Protein AF-A0A2J8AHN1-F1 (afdb_monomer_lite)

Structure (mmCIF, N/CA/C/O backbone):
data_AF-A0A2J8AHN1-F1
#
_entry.id   AF-A0A2J8AHN1-F1
#
loop_
_atom_site.group_PDB
_atom_site.id
_atom_site.type_symbol
_atom_site.label_atom_id
_atom_site.label_alt_id
_atom_site.label_comp_id
_atom_site.label_asym_id
_atom_site.label_entity_id
_atom_site.label_seq_id
_atom_site.pdbx_PDB_ins_code
_atom_site.Cartn_x
_atom_site.Cartn_y
_atom_site.Cartn_z
_atom_site.occupancy
_atom_site.B_iso_or_equiv
_atom_site.auth_seq_id
_atom_site.auth_comp_id
_atom_site.auth_asym_id
_atom_site.auth_atom_id
_atom_site.pdbx_PDB_model_num
ATOM 1 N N . MET A 1 1 ? -0.111 -14.014 -19.879 1.00 79.69 1 MET A N 1
ATOM 2 C CA . MET A 1 1 ? 1.329 -13.688 -19.939 1.00 79.69 1 MET A CA 1
ATOM 3 C C . MET A 1 1 ? 1.900 -13.885 -18.548 1.00 79.69 1 MET A C 1
ATOM 5 O O . MET A 1 1 ? 1.280 -13.405 -17.610 1.00 79.69 1 MET A O 1
ATOM 9 N N . SER A 1 2 ? 3.006 -14.612 -18.415 1.00 90.06 2 SER A N 1
ATOM 10 C CA . SER A 1 2 ? 3.738 -14.776 -17.154 1.00 90.06 2 SER A CA 1
ATOM 11 C C . SER A 1 2 ? 5.211 -14.477 -17.423 1.00 90.06 2 SER A C 1
ATOM 13 O O . SER A 1 2 ? 5.706 -14.846 -18.488 1.00 90.06 2 SER A O 1
ATOM 15 N N . VAL A 1 3 ? 5.868 -13.773 -16.503 1.00 95.50 3 VAL A N 1
ATOM 16 C CA . VAL A 1 3 ? 7.296 -13.435 -16.559 1.00 95.50 3 VAL A CA 1
ATOM 17 C C . VAL A 1 3 ? 7.917 -13.894 -15.248 1.00 95.50 3 VAL A C 1
ATOM 19 O O . VAL A 1 3 ? 7.390 -13.595 -14.178 1.00 95.50 3 VAL A O 1
ATOM 22 N N . ILE A 1 4 ? 9.008 -14.647 -15.350 1.00 95.75 4 ILE A N 1
ATOM 23 C CA . ILE A 1 4 ? 9.789 -15.158 -14.225 1.00 95.75 4 ILE A CA 1
ATOM 24 C C . ILE A 1 4 ? 11.244 -14.811 -14.529 1.00 95.75 4 ILE A C 1
ATOM 26 O O . ILE A 1 4 ? 11.704 -15.055 -15.645 1.00 95.75 4 ILE A O 1
ATOM 30 N N . ALA A 1 5 ? 11.950 -14.243 -13.558 1.00 95.81 5 ALA A N 1
ATOM 31 C CA . ALA A 1 5 ? 13.367 -13.925 -13.662 1.00 95.81 5 ALA A CA 1
ATOM 32 C C . ALA A 1 5 ? 14.041 -14.110 -12.299 1.00 95.81 5 ALA A C 1
ATOM 34 O O . ALA A 1 5 ? 13.390 -13.961 -11.263 1.00 95.81 5 ALA A O 1
ATOM 35 N N . ASP A 1 6 ? 15.335 -14.420 -12.317 1.00 96.06 6 ASP A N 1
ATOM 36 C CA . ASP A 1 6 ? 16.193 -14.240 -11.151 1.00 96.06 6 ASP A CA 1
ATOM 37 C C . ASP A 1 6 ? 16.495 -12.743 -11.020 1.00 96.06 6 ASP A C 1
ATOM 39 O O . ASP A 1 6 ? 16.952 -12.119 -11.978 1.00 96.06 6 ASP A O 1
ATOM 43 N N . ALA A 1 7 ? 16.186 -12.177 -9.858 1.00 93.75 7 ALA A N 1
ATOM 44 C CA . ALA A 1 7 ? 16.349 -10.759 -9.558 1.00 93.75 7 ALA A CA 1
ATOM 45 C C . ALA A 1 7 ? 17.330 -10.536 -8.394 1.00 93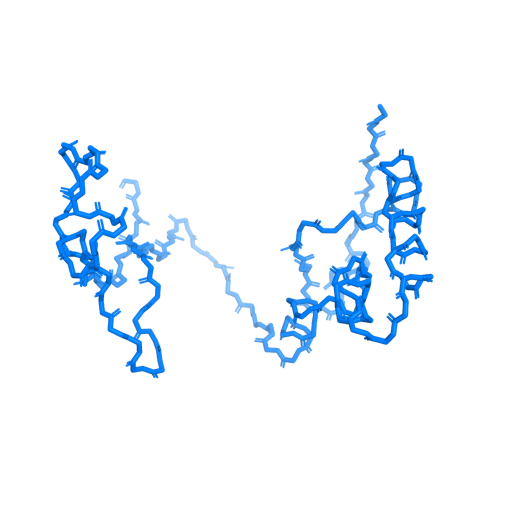.75 7 ALA A C 1
ATOM 47 O O . ALA A 1 7 ? 17.288 -9.515 -7.708 1.00 93.75 7 ALA A O 1
ATOM 48 N N . THR A 1 8 ? 18.218 -11.503 -8.146 1.00 93.75 8 THR A N 1
ATOM 49 C CA . THR A 1 8 ? 19.218 -11.425 -7.073 1.00 93.75 8 THR A CA 1
ATOM 50 C C . THR A 1 8 ? 20.092 -10.177 -7.210 1.00 93.75 8 THR A C 1
ATOM 52 O O . THR A 1 8 ? 20.333 -9.499 -6.216 1.00 93.75 8 THR A O 1
ATOM 55 N N . SER A 1 9 ? 20.476 -9.802 -8.436 1.00 93.94 9 SER A N 1
ATOM 56 C CA . SER A 1 9 ? 21.245 -8.575 -8.700 1.00 93.94 9 SER A CA 1
ATOM 57 C C . SER A 1 9 ? 20.492 -7.291 -8.343 1.00 93.94 9 SER A C 1
ATOM 59 O O . SER A 1 9 ? 21.106 -6.290 -7.993 1.00 93.94 9 SER A O 1
ATOM 61 N N . ASP A 1 10 ? 19.160 -7.289 -8.417 1.00 89.88 10 ASP A N 1
ATOM 62 C CA . ASP A 1 10 ? 18.351 -6.147 -7.981 1.00 89.88 10 ASP A CA 1
ATOM 63 C C . ASP A 1 10 ? 18.261 -6.082 -6.448 1.00 89.88 10 ASP A C 1
ATOM 65 O O . ASP A 1 10 ? 18.193 -4.999 -5.869 1.00 89.88 10 ASP A O 1
ATOM 69 N N . LEU A 1 11 ? 18.315 -7.232 -5.769 1.00 88.50 11 LEU A N 1
ATOM 70 C CA . LEU A 1 11 ? 18.332 -7.298 -4.307 1.00 88.50 11 LEU A CA 1
ATOM 71 C C . LEU A 1 11 ? 19.652 -6.784 -3.707 1.00 88.50 11 LEU A C 1
ATOM 73 O O . LEU A 1 11 ? 19.651 -6.317 -2.568 1.00 88.50 11 LEU A O 1
ATOM 77 N N . GLU A 1 12 ? 20.754 -6.790 -4.468 1.00 86.75 12 GLU A N 1
ATOM 78 C CA . GLU A 1 12 ? 22.040 -6.193 -4.058 1.00 86.75 12 GLU A CA 1
ATOM 79 C C . GLU A 1 12 ? 21.913 -4.703 -3.689 1.00 86.75 12 GLU A C 1
ATOM 81 O O . GLU A 1 12 ? 22.709 -4.179 -2.913 1.00 86.75 12 GLU A O 1
ATOM 86 N N . TRP A 1 13 ? 20.862 -4.030 -4.169 1.00 79.81 13 TRP A N 1
ATOM 87 C CA . TRP A 1 13 ? 20.527 -2.642 -3.836 1.00 79.81 13 TRP A CA 1
ATOM 88 C C . TRP A 1 13 ? 19.840 -2.492 -2.463 1.00 79.81 13 TRP A C 1
ATOM 90 O O . TRP A 1 13 ? 19.392 -1.402 -2.099 1.00 79.81 13 TRP A O 1
ATOM 100 N N . GLY A 1 14 ? 19.755 -3.577 -1.688 1.00 83.25 14 GLY A N 1
ATOM 101 C CA . GLY A 1 14 ? 19.401 -3.604 -0.268 1.00 83.25 14 GLY A CA 1
ATOM 102 C C . GLY A 1 14 ? 17.972 -4.048 0.047 1.00 83.25 14 GLY A C 1
ATOM 103 O O . GLY A 1 14 ? 17.712 -4.474 1.169 1.00 83.25 14 GLY A O 1
ATOM 104 N N . HIS A 1 15 ? 17.038 -3.972 -0.903 1.00 87.69 15 HIS A N 1
ATOM 105 C CA . HIS A 1 15 ? 15.656 -4.425 -0.711 1.00 87.69 15 HIS A CA 1
ATOM 106 C C . HIS A 1 15 ? 14.937 -4.650 -2.048 1.00 87.69 15 HIS A C 1
ATOM 108 O O . HIS A 1 15 ? 15.310 -4.075 -3.068 1.00 87.69 15 HIS A O 1
ATOM 114 N N . TRP A 1 16 ? 13.849 -5.425 -2.019 1.00 91.81 16 TRP A N 1
ATOM 115 C CA . TRP A 1 16 ? 12.926 -5.594 -3.144 1.00 91.81 16 TRP A CA 1
ATOM 116 C C . TRP A 1 16 ? 11.524 -5.101 -2.757 1.00 91.81 16 TRP A C 1
ATOM 118 O O . TRP A 1 16 ? 10.803 -5.797 -2.036 1.00 91.81 16 TRP A O 1
ATOM 128 N N . PRO A 1 17 ? 11.108 -3.897 -3.184 1.00 92.12 17 PRO A N 1
ATOM 129 C CA . PRO A 1 17 ? 9.822 -3.363 -2.776 1.00 92.12 17 PRO A CA 1
ATOM 130 C C . PRO A 1 17 ? 8.700 -3.801 -3.730 1.00 92.12 17 PRO A C 1
ATOM 132 O O . PRO A 1 17 ? 8.880 -3.882 -4.941 1.00 92.12 17 PRO A O 1
ATOM 135 N N . SER A 1 18 ? 7.505 -4.038 -3.187 1.00 94.38 18 SER A N 1
ATOM 136 C CA . SER A 1 18 ? 6.318 -4.417 -3.962 1.00 94.38 18 SER A CA 1
ATOM 137 C C . SER A 1 18 ? 5.107 -3.610 -3.507 1.00 94.38 18 SER A C 1
ATOM 139 O O . SER A 1 18 ? 4.813 -3.512 -2.318 1.00 94.38 18 SER A O 1
ATOM 141 N N . TYR A 1 19 ? 4.421 -2.967 -4.453 1.00 95.25 19 TYR A N 1
ATOM 142 C CA . TYR A 1 19 ? 3.393 -1.963 -4.146 1.00 95.25 19 TYR A CA 1
ATOM 143 C C . TYR A 1 19 ? 2.375 -1.790 -5.283 1.00 95.25 19 TYR A C 1
ATOM 145 O O . TYR A 1 19 ? 1.968 -0.678 -5.620 1.00 95.25 19 TYR A O 1
ATOM 153 N N . ASN A 1 20 ? 1.932 -2.905 -5.869 1.00 95.38 20 ASN A N 1
ATOM 154 C CA . ASN A 1 20 ? 0.867 -2.959 -6.886 1.00 95.38 20 ASN A CA 1
ATOM 155 C C . ASN A 1 20 ? 1.147 -2.186 -8.194 1.00 95.38 20 ASN A C 1
ATOM 157 O O . ASN A 1 20 ? 0.207 -1.831 -8.908 1.00 95.38 20 ASN A O 1
ATOM 161 N N . VAL A 1 21 ? 2.413 -1.946 -8.535 1.00 96.75 21 VAL A N 1
ATOM 162 C CA . VAL A 1 21 ? 2.833 -1.527 -9.880 1.00 96.75 21 VAL A CA 1
ATOM 163 C C . VAL A 1 21 ? 3.746 -2.625 -10.438 1.00 96.75 21 VAL A C 1
ATOM 165 O O . VAL A 1 21 ? 4.648 -3.044 -9.713 1.00 96.75 21 VAL A O 1
ATOM 168 N N . PRO A 1 22 ? 3.525 -3.141 -11.664 1.00 97.00 22 PRO A N 1
ATOM 169 C CA . PRO A 1 22 ? 4.366 -4.197 -12.225 1.00 97.00 22 PRO A CA 1
ATOM 170 C C . PRO A 1 22 ? 5.827 -3.757 -12.372 1.00 97.00 22 PRO A C 1
ATOM 172 O O . PRO A 1 22 ? 6.085 -2.682 -12.910 1.00 97.00 22 PRO A O 1
ATOM 175 N N . PHE A 1 23 ? 6.760 -4.603 -11.924 1.00 96.44 23 PHE A N 1
ATOM 176 C CA . PHE A 1 23 ? 8.203 -4.369 -12.056 1.00 96.44 23 PHE A CA 1
ATOM 177 C C . PHE A 1 23 ? 8.686 -4.553 -13.499 1.00 96.44 23 PHE A C 1
ATOM 179 O O . PHE A 1 23 ? 9.306 -3.656 -14.064 1.00 96.44 23 PHE A O 1
ATOM 186 N N . PHE A 1 24 ? 8.370 -5.703 -14.107 1.00 96.81 24 PHE A N 1
ATOM 187 C CA . PHE A 1 24 ? 8.827 -6.035 -15.456 1.00 96.81 24 PHE A CA 1
ATOM 188 C C . PHE A 1 24 ? 8.175 -5.116 -16.502 1.00 96.81 24 PHE A C 1
ATOM 190 O O . PHE A 1 24 ? 6.936 -5.072 -16.569 1.00 96.81 24 PHE A O 1
ATOM 197 N N . PRO A 1 25 ? 8.965 -4.411 -17.336 1.00 95.75 25 PRO A N 1
ATOM 198 C CA . PRO A 1 25 ? 8.445 -3.469 -18.325 1.00 95.75 25 PRO A CA 1
ATOM 199 C C . PRO A 1 25 ? 7.400 -4.077 -19.264 1.00 95.75 25 PRO A C 1
ATOM 201 O O . PRO A 1 25 ? 6.396 -3.443 -19.575 1.00 95.75 25 PRO A O 1
ATOM 204 N N . GLU A 1 26 ? 7.571 -5.329 -19.675 1.00 96.50 26 GLU A N 1
ATOM 205 C CA . GLU A 1 26 ? 6.659 -6.000 -20.599 1.00 96.50 26 GLU A CA 1
ATOM 206 C C . GLU A 1 26 ? 5.293 -6.259 -19.951 1.00 96.50 26 GLU A C 1
ATOM 208 O O . GLU A 1 26 ? 4.256 -6.113 -20.598 1.00 96.50 26 GLU A O 1
ATOM 213 N N . VAL A 1 27 ? 5.271 -6.586 -18.654 1.00 97.38 27 VAL A N 1
ATOM 214 C CA . VAL A 1 27 ? 4.025 -6.739 -17.888 1.00 97.38 27 VAL A CA 1
ATOM 215 C C . VAL A 1 27 ? 3.378 -5.376 -17.648 1.00 97.38 27 VAL A C 1
ATOM 217 O O . VAL A 1 27 ? 2.162 -5.242 -17.795 1.00 97.38 27 VAL A O 1
ATOM 220 N N . TYR A 1 28 ? 4.171 -4.353 -17.321 1.00 97.81 28 TYR A N 1
ATOM 221 C CA . TYR A 1 28 ? 3.706 -2.975 -17.146 1.00 97.81 28 TYR A CA 1
ATOM 222 C C . TYR A 1 28 ? 2.990 -2.449 -18.401 1.00 97.81 28 TYR A C 1
ATOM 224 O O . TYR A 1 28 ? 1.895 -1.877 -18.318 1.00 97.81 28 TYR A O 1
ATOM 232 N N . GLU A 1 29 ? 3.568 -2.704 -19.575 1.00 97.19 29 GLU A N 1
ATOM 233 C CA . GLU A 1 29 ? 2.982 -2.340 -20.865 1.00 97.19 29 GLU A CA 1
ATOM 234 C C . GLU A 1 29 ? 1.739 -3.181 -21.187 1.00 97.19 29 GLU A C 1
ATOM 236 O O . GLU A 1 29 ? 0.672 -2.625 -21.465 1.00 97.19 29 GLU A O 1
ATOM 241 N N . ALA A 1 30 ? 1.828 -4.512 -21.077 1.00 97.31 30 ALA A N 1
ATOM 242 C CA . ALA A 1 30 ? 0.728 -5.419 -21.413 1.00 97.31 30 ALA A CA 1
ATOM 243 C C . ALA A 1 30 ? -0.524 -5.181 -20.550 1.00 97.31 30 ALA A C 1
ATOM 245 O O . ALA A 1 30 ? -1.655 -5.209 -21.044 1.00 97.31 30 ALA A O 1
ATOM 246 N N . THR A 1 31 ? -0.336 -4.893 -19.261 1.00 96.69 31 THR A N 1
ATOM 247 C CA . THR A 1 31 ? -1.438 -4.605 -18.327 1.00 96.69 31 THR A CA 1
ATOM 248 C C . THR A 1 31 ? -1.987 -3.186 -18.478 1.00 96.69 31 THR A C 1
ATOM 250 O O . THR A 1 31 ? -3.122 -2.919 -18.079 1.00 96.69 31 THR A O 1
ATOM 253 N N . GLY A 1 32 ? -1.257 -2.294 -19.153 1.00 97.38 32 GLY A N 1
ATOM 254 C CA . GLY A 1 32 ? -1.747 -0.978 -19.538 1.00 97.38 32 GLY A CA 1
ATOM 255 C C . GLY A 1 32 ? -1.471 0.158 -18.582 1.00 97.38 32 GLY A C 1
ATOM 256 O O . GLY A 1 32 ? -2.141 1.191 -18.670 1.00 97.38 32 GLY A O 1
ATOM 257 N N . TYR A 1 33 ? -0.506 0.007 -17.687 1.00 97.62 33 TYR A N 1
ATOM 258 C CA . TYR A 1 33 ? -0.168 1.081 -16.763 1.00 97.62 33 TYR A CA 1
ATOM 259 C C . TYR A 1 33 ? 0.317 2.320 -17.517 1.00 97.62 33 TYR A C 1
ATOM 261 O O . TYR A 1 33 ? -0.121 3.428 -17.208 1.00 97.62 33 TYR A O 1
ATOM 269 N N . ARG A 1 34 ? 1.110 2.148 -18.587 1.00 96.56 34 ARG A N 1
ATOM 270 C CA . ARG A 1 34 ? 1.560 3.270 -19.425 1.00 96.56 34 ARG A CA 1
ATOM 271 C C . ARG A 1 34 ? 0.404 4.040 -20.051 1.00 96.56 34 ARG A C 1
ATOM 273 O O . ARG A 1 34 ? 0.336 5.260 -19.906 1.00 96.56 34 ARG A O 1
ATOM 280 N N . ARG A 1 35 ? -0.518 3.337 -20.725 1.00 97.56 35 ARG A N 1
ATOM 281 C CA . ARG A 1 35 ? -1.691 3.971 -21.356 1.00 97.56 35 ARG A CA 1
ATOM 282 C C . ARG A 1 35 ? -2.560 4.681 -20.319 1.00 97.56 35 ARG A C 1
ATOM 284 O O . ARG A 1 35 ? -3.057 5.769 -20.587 1.00 97.56 35 ARG A O 1
ATOM 291 N N . HIS A 1 36 ? -2.713 4.097 -19.130 1.00 97.44 36 HIS A N 1
ATOM 292 C CA . HIS A 1 36 ? -3.543 4.669 -18.078 1.00 97.44 36 HIS A CA 1
ATOM 293 C C . HIS A 1 36 ? -2.899 5.909 -17.443 1.00 97.44 36 HIS A C 1
ATOM 295 O O . HIS A 1 36 ? -3.573 6.926 -17.286 1.00 97.44 36 HIS A O 1
ATOM 301 N N . ALA A 1 37 ? -1.592 5.872 -17.173 1.00 96.56 37 ALA A N 1
ATOM 302 C CA . ALA A 1 37 ? -0.838 7.021 -16.680 1.00 96.56 37 ALA A CA 1
ATOM 303 C C . ALA A 1 37 ? -0.872 8.192 -17.670 1.00 96.56 37 ALA A C 1
ATOM 305 O O . ALA A 1 37 ? -1.146 9.322 -17.269 1.00 96.56 37 ALA A O 1
ATOM 306 N N . ALA A 1 38 ? -0.680 7.921 -18.966 1.00 96.69 38 ALA A N 1
ATOM 307 C CA . ALA A 1 38 ? -0.781 8.938 -20.011 1.00 96.69 38 ALA A CA 1
ATOM 308 C C . ALA A 1 38 ? -2.196 9.533 -20.099 1.00 96.69 38 ALA A C 1
ATOM 310 O O . ALA A 1 38 ? -2.351 10.751 -20.153 1.00 96.69 38 ALA A O 1
ATOM 311 N N . ALA A 1 39 ? -3.232 8.688 -20.052 1.00 97.62 39 ALA A N 1
ATOM 312 C CA . ALA A 1 39 ? -4.620 9.138 -20.081 1.00 97.62 39 ALA A CA 1
ATOM 313 C C . ALA A 1 39 ? -4.987 9.999 -18.862 1.00 97.62 39 ALA A C 1
ATOM 315 O O . ALA A 1 39 ? -5.739 10.957 -19.005 1.00 97.62 39 ALA A O 1
ATOM 316 N N . LEU A 1 40 ? -4.466 9.683 -17.672 1.00 97.00 40 LEU A N 1
ATOM 317 C CA . LEU A 1 40 ? -4.651 10.513 -16.481 1.00 97.00 40 LEU A CA 1
ATOM 318 C C . LEU A 1 40 ? -3.906 11.842 -16.602 1.00 97.00 40 LEU A C 1
ATOM 320 O O . LEU A 1 40 ? -4.508 12.881 -16.365 1.00 97.00 40 LEU A O 1
ATOM 324 N N . ALA A 1 41 ? -2.641 11.829 -17.026 1.00 94.44 41 ALA A N 1
ATOM 325 C CA . ALA A 1 41 ? -1.862 13.052 -17.208 1.00 94.44 41 ALA A CA 1
ATOM 326 C C . ALA A 1 41 ? -2.510 14.008 -18.228 1.00 94.44 41 ALA A C 1
ATOM 328 O O . ALA A 1 41 ? -2.530 15.219 -18.022 1.00 94.44 41 ALA A O 1
ATOM 329 N N . ALA A 1 42 ? -3.111 13.463 -19.291 1.00 97.00 42 ALA A N 1
ATOM 330 C CA . ALA A 1 42 ? -3.821 14.239 -20.307 1.00 97.00 42 ALA A CA 1
ATOM 331 C C . ALA A 1 42 ? -5.079 14.960 -19.781 1.00 97.00 42 ALA A C 1
ATOM 333 O O . ALA A 1 42 ? -5.537 15.908 -20.413 1.00 97.00 42 ALA A O 1
ATOM 334 N N . LYS A 1 43 ? -5.633 14.553 -18.628 1.00 97.25 43 LYS A N 1
ATOM 335 C CA . LYS A 1 43 ? -6.774 15.241 -17.994 1.00 97.25 43 LYS A CA 1
ATOM 336 C C . LYS A 1 43 ? -6.387 16.554 -17.309 1.00 97.25 43 LYS A C 1
ATOM 338 O O . LYS A 1 43 ? -7.275 17.280 -16.874 1.00 97.25 43 LYS A O 1
ATOM 343 N N . GLY A 1 44 ? -5.093 16.858 -17.214 1.00 95.75 44 GLY A N 1
ATOM 344 C CA . GLY A 1 44 ? -4.589 18.099 -16.638 1.00 95.75 44 GLY A CA 1
ATOM 345 C C . GLY A 1 44 ? -3.943 17.928 -15.258 1.00 95.75 44 GLY A C 1
ATOM 346 O O . GLY A 1 44 ? -3.805 16.809 -14.753 1.00 95.75 44 GLY A O 1
ATOM 347 N N . PRO A 1 45 ? -3.512 19.046 -14.646 1.00 95.62 45 PRO A N 1
ATOM 348 C CA . PRO A 1 45 ? -2.648 19.048 -13.463 1.00 95.62 45 PRO A CA 1
ATOM 349 C C . PRO A 1 45 ? -3.280 18.384 -12.233 1.00 95.62 45 PRO A C 1
ATOM 351 O O . PRO A 1 45 ? -2.565 17.741 -11.466 1.00 95.62 45 PRO A O 1
ATOM 354 N N . ASP A 1 46 ? -4.606 18.440 -12.089 1.00 96.75 46 ASP A N 1
ATOM 355 C CA . ASP A 1 46 ? -5.333 17.829 -10.964 1.00 96.75 46 ASP A CA 1
ATOM 356 C C . ASP A 1 46 ? -5.145 16.302 -10.887 1.00 96.75 46 ASP A C 1
ATOM 358 O O . ASP A 1 46 ? -5.257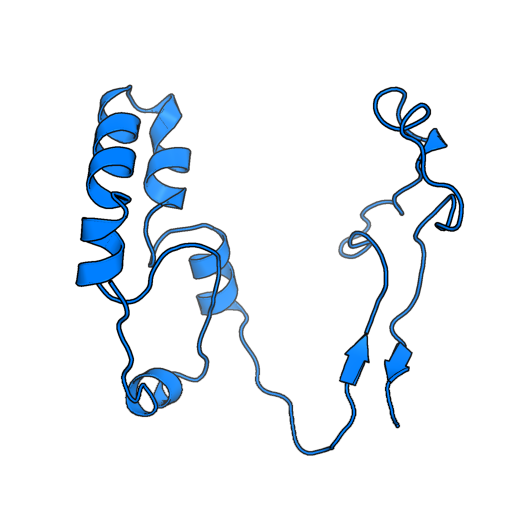 15.700 -9.821 1.00 96.75 46 ASP A O 1
ATOM 362 N N . TYR A 1 47 ? -4.807 15.659 -12.009 1.00 96.00 47 TYR A N 1
ATOM 363 C CA . TYR A 1 47 ? -4.591 14.213 -12.098 1.00 96.00 47 TYR A CA 1
ATOM 364 C C . TYR A 1 47 ? -3.110 13.817 -12.060 1.00 96.00 47 TYR A C 1
ATOM 366 O O . TYR A 1 47 ? -2.796 12.625 -12.105 1.00 96.00 47 TYR A O 1
ATOM 374 N N . ALA A 1 48 ? -2.186 14.778 -11.950 1.00 92.12 48 ALA A N 1
ATOM 375 C CA . ALA A 1 48 ? -0.750 14.515 -12.015 1.00 92.12 48 ALA A CA 1
ATOM 376 C C . ALA A 1 48 ? -0.278 13.549 -10.916 1.00 92.12 48 ALA A C 1
ATOM 378 O O . ALA A 1 48 ? 0.505 12.638 -11.187 1.00 92.12 48 ALA A O 1
ATOM 379 N N . ALA A 1 49 ? -0.797 13.687 -9.691 1.00 93.25 49 ALA A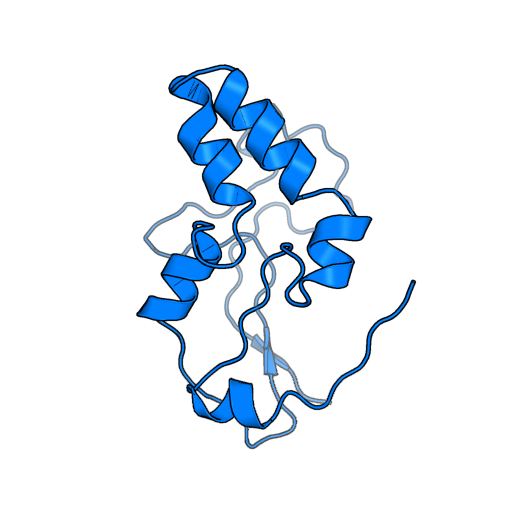 N 1
ATOM 380 C CA . ALA A 1 49 ? -0.463 12.790 -8.584 1.00 93.25 49 ALA A CA 1
ATOM 381 C C . ALA A 1 49 ? -0.963 11.356 -8.829 1.00 93.25 49 ALA A C 1
ATOM 383 O O . ALA A 1 49 ? -0.232 10.397 -8.585 1.00 93.25 49 ALA A O 1
ATOM 384 N N . ALA A 1 50 ? -2.177 11.207 -9.367 1.00 93.81 50 ALA A N 1
ATOM 385 C CA . ALA A 1 50 ? -2.733 9.904 -9.720 1.00 93.81 50 ALA A CA 1
ATOM 386 C C . ALA A 1 50 ? -1.931 9.239 -10.852 1.00 93.81 50 ALA A C 1
ATOM 388 O O . ALA A 1 50 ? -1.617 8.054 -10.767 1.00 93.81 50 ALA A O 1
ATOM 389 N N . ALA A 1 51 ? -1.531 10.007 -11.871 1.00 94.88 51 ALA A N 1
ATOM 390 C CA . ALA A 1 51 ? -0.670 9.521 -12.948 1.00 94.88 51 ALA A CA 1
ATOM 391 C C . ALA A 1 51 ? 0.716 9.096 -12.429 1.00 94.88 51 ALA A C 1
ATOM 393 O O . ALA A 1 51 ? 1.204 8.021 -12.775 1.00 94.88 51 ALA A O 1
ATOM 394 N N . ALA A 1 52 ? 1.330 9.892 -11.546 1.00 93.81 52 ALA A N 1
ATOM 395 C CA . ALA A 1 52 ? 2.597 9.549 -10.899 1.00 93.81 52 ALA A CA 1
ATOM 396 C C . ALA A 1 52 ? 2.481 8.304 -10.003 1.00 93.81 52 ALA A C 1
ATOM 398 O O . ALA A 1 52 ? 3.430 7.527 -9.910 1.00 93.81 52 ALA A O 1
ATOM 399 N N . GLY A 1 53 ? 1.311 8.075 -9.398 1.00 95.12 53 GLY A N 1
ATOM 400 C CA . GLY A 1 53 ? 0.992 6.882 -8.611 1.00 95.12 53 GLY A CA 1
ATOM 401 C C . GLY A 1 53 ? 1.069 5.565 -9.387 1.00 95.12 53 GLY A C 1
ATOM 402 O O . GLY A 1 53 ? 1.187 4.510 -8.771 1.00 95.12 53 GLY A O 1
ATOM 403 N N . LEU A 1 54 ? 1.047 5.618 -10.721 1.00 96.25 54 LEU A N 1
ATOM 404 C CA . LEU A 1 54 ? 1.186 4.453 -11.597 1.00 96.25 54 LEU A CA 1
ATOM 405 C C . LEU A 1 54 ? 2.630 4.205 -12.038 1.00 96.25 54 LEU A C 1
ATOM 407 O O . LEU A 1 54 ? 2.898 3.195 -12.676 1.00 96.25 54 LEU A O 1
ATOM 411 N N . SER A 1 55 ? 3.564 5.101 -11.715 1.00 94.69 55 SER A N 1
ATOM 412 C CA . SER A 1 55 ? 4.984 4.896 -11.989 1.00 94.69 55 SER A CA 1
ATOM 413 C C . SER A 1 55 ? 5.573 3.926 -10.977 1.00 94.69 55 SER A C 1
ATOM 415 O O . SER A 1 55 ? 5.469 4.167 -9.775 1.00 94.69 55 SER A O 1
ATOM 417 N N . TYR A 1 56 ? 6.278 2.896 -11.453 1.00 94.06 56 TYR A N 1
ATOM 418 C CA . TYR A 1 56 ? 6.992 1.988 -10.557 1.00 94.06 56 TYR A CA 1
ATOM 419 C C . TYR A 1 56 ? 7.961 2.776 -9.662 1.00 94.06 56 TYR A C 1
ATOM 421 O O . TYR A 1 56 ? 7.941 2.636 -8.452 1.00 94.06 56 TYR A O 1
ATOM 429 N N . GLN A 1 57 ? 8.700 3.738 -10.219 1.00 92.81 57 GLN A N 1
ATOM 430 C CA . GLN A 1 57 ? 9.713 4.472 -9.456 1.00 92.81 57 GLN A CA 1
ATOM 431 C C . GLN A 1 57 ? 9.199 5.679 -8.667 1.00 92.81 57 GLN A C 1
ATOM 433 O O . GLN A 1 57 ? 9.895 6.149 -7.761 1.00 92.81 57 GLN A O 1
ATOM 438 N N . LEU A 1 58 ? 8.033 6.230 -9.011 1.00 93.12 58 LEU A N 1
ATOM 439 C CA . LEU A 1 58 ? 7.555 7.502 -8.450 1.00 93.12 58 LEU A CA 1
ATOM 440 C C . LEU A 1 58 ? 6.235 7.392 -7.686 1.00 93.12 58 LEU A C 1
ATOM 442 O O . LEU A 1 58 ? 5.796 8.398 -7.116 1.00 93.12 58 LEU A O 1
ATOM 446 N N . ALA A 1 59 ? 5.639 6.201 -7.610 1.00 94.25 59 ALA A N 1
ATOM 447 C CA . ALA A 1 59 ? 4.500 5.961 -6.740 1.00 94.25 59 ALA A CA 1
ATOM 448 C C . ALA A 1 59 ? 4.844 6.326 -5.279 1.00 94.25 59 ALA A C 1
ATOM 450 O O . ALA A 1 59 ? 5.982 6.119 -4.847 1.00 94.25 59 ALA A O 1
ATOM 451 N N . PRO A 1 60 ? 3.886 6.836 -4.480 1.00 93.44 60 PRO A N 1
ATOM 452 C CA . PRO A 1 60 ? 4.143 7.216 -3.088 1.00 93.44 60 PRO A CA 1
ATOM 453 C C . PRO A 1 60 ? 4.829 6.114 -2.267 1.00 93.44 60 PRO A C 1
ATOM 455 O O . PRO A 1 60 ? 5.821 6.378 -1.595 1.00 93.44 60 PRO A O 1
ATOM 458 N N . ARG A 1 61 ? 4.378 4.859 -2.409 1.00 92.81 61 ARG A N 1
ATOM 459 C CA . ARG A 1 61 ? 4.982 3.699 -1.730 1.00 92.81 61 ARG A CA 1
ATOM 460 C C . ARG A 1 61 ? 6.405 3.400 -2.206 1.00 92.81 61 ARG A C 1
ATOM 462 O O . ARG A 1 61 ? 7.251 3.085 -1.381 1.00 92.81 61 ARG A O 1
ATOM 469 N N . ALA A 1 62 ? 6.698 3.583 -3.495 1.00 90.50 62 ALA A N 1
ATOM 470 C CA . ALA A 1 62 ? 8.055 3.435 -4.024 1.00 90.50 62 ALA A CA 1
ATOM 471 C C . ALA A 1 62 ? 9.028 4.437 -3.384 1.00 90.50 62 ALA A C 1
ATOM 473 O O . ALA A 1 62 ? 10.167 4.097 -3.071 1.00 90.50 62 ALA A O 1
ATOM 474 N N . LYS A 1 63 ? 8.565 5.673 -3.154 1.00 91.62 63 LYS A N 1
ATOM 475 C CA . LYS A 1 63 ? 9.359 6.714 -2.487 1.00 91.62 63 LYS A CA 1
ATOM 476 C C . LYS A 1 63 ? 9.609 6.395 -1.011 1.00 91.62 63 LYS A C 1
ATOM 478 O O . LYS A 1 63 ? 10.719 6.628 -0.550 1.00 91.62 63 LYS A O 1
ATOM 483 N N . ILE A 1 64 ? 8.609 5.862 -0.304 1.00 88.94 64 ILE A N 1
ATOM 484 C CA . ILE A 1 64 ? 8.734 5.456 1.106 1.00 88.94 64 ILE A CA 1
ATOM 485 C C . ILE A 1 64 ? 9.743 4.311 1.242 1.00 88.94 64 ILE A C 1
ATOM 487 O O . ILE A 1 64 ? 10.712 4.449 1.978 1.00 88.94 64 ILE A O 1
ATOM 491 N N . PHE A 1 65 ? 9.599 3.232 0.464 1.00 87.75 65 PHE A N 1
ATOM 492 C CA . PHE A 1 65 ? 10.548 2.112 0.519 1.00 87.75 65 PHE A CA 1
ATOM 493 C C . PHE A 1 65 ? 11.985 2.534 0.198 1.00 87.75 65 PHE A C 1
ATOM 495 O O . PHE A 1 65 ? 12.904 2.134 0.904 1.00 87.75 65 PHE A O 1
ATOM 502 N N . ARG A 1 66 ? 12.184 3.409 -0.801 1.00 86.00 66 ARG A N 1
ATOM 503 C CA . ARG A 1 66 ? 13.518 3.940 -1.127 1.00 86.00 66 ARG A CA 1
ATOM 504 C C . ARG A 1 66 ? 14.164 4.690 0.042 1.00 86.00 66 ARG A C 1
ATOM 506 O O . ARG A 1 66 ? 15.386 4.731 0.120 1.00 86.00 66 ARG A O 1
ATOM 513 N N . ARG A 1 67 ? 13.360 5.328 0.896 1.00 85.06 67 ARG A N 1
ATOM 514 C CA . ARG A 1 67 ? 13.834 6.108 2.042 1.00 85.06 67 ARG A CA 1
ATOM 515 C C . ARG A 1 67 ? 14.083 5.230 3.275 1.00 85.06 67 ARG A C 1
ATOM 517 O O . ARG A 1 67 ? 15.070 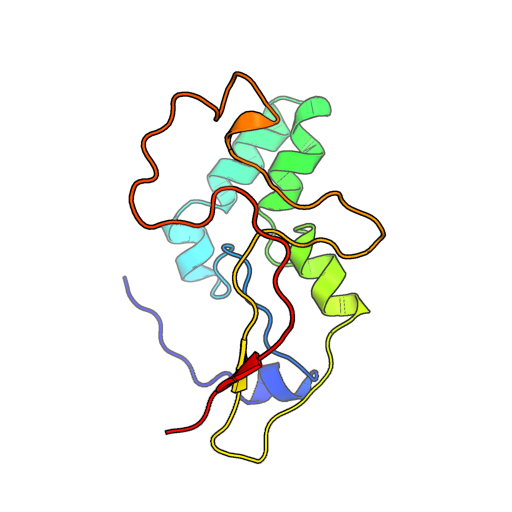5.469 3.960 1.00 85.06 67 ARG A O 1
ATOM 524 N N . ASP A 1 68 ? 13.222 4.237 3.524 1.00 85.69 68 ASP A N 1
ATOM 525 C CA . ASP A 1 68 ? 13.066 3.639 4.864 1.00 85.69 68 ASP A CA 1
ATOM 526 C C . ASP A 1 68 ? 13.305 2.119 4.947 1.00 85.69 68 ASP A C 1
ATOM 528 O O . ASP A 1 68 ? 13.189 1.547 6.030 1.00 85.69 68 ASP A O 1
ATOM 532 N N . ALA A 1 69 ? 13.593 1.426 3.841 1.00 79.56 69 ALA A N 1
ATOM 533 C CA . ALA A 1 69 ? 13.738 -0.031 3.875 1.00 79.56 69 ALA A CA 1
ATOM 534 C C . ALA A 1 69 ? 14.912 -0.497 4.768 1.00 79.56 69 ALA A C 1
ATOM 536 O O . ALA A 1 69 ? 16.026 0.017 4.676 1.00 79.56 69 ALA A O 1
ATOM 537 N N . GLY A 1 70 ? 14.663 -1.520 5.593 1.00 68.44 70 GLY A N 1
ATOM 538 C CA . GLY A 1 70 ? 15.652 -2.215 6.425 1.00 68.44 70 GLY A CA 1
ATOM 539 C C . GLY A 1 70 ? 15.492 -3.737 6.329 1.00 68.44 70 GLY A C 1
ATOM 540 O O . GLY A 1 70 ? 14.482 -4.226 5.827 1.00 68.44 70 GLY A O 1
ATOM 541 N N . GLY A 1 71 ? 16.489 -4.497 6.788 1.00 57.31 71 GLY A N 1
ATOM 542 C CA . GLY A 1 71 ? 16.490 -5.963 6.709 1.00 57.31 71 GLY A CA 1
ATOM 543 C C . GLY A 1 71 ? 16.275 -6.641 8.063 1.00 57.31 71 GLY A C 1
ATOM 544 O O . GLY A 1 71 ? 16.931 -6.287 9.042 1.00 57.31 71 GLY A O 1
ATOM 545 N N . ARG A 1 72 ? 15.402 -7.654 8.110 1.00 58.41 72 ARG A N 1
ATOM 546 C CA . ARG A 1 72 ? 15.321 -8.661 9.182 1.00 58.41 72 ARG A CA 1
ATOM 547 C C . ARG A 1 72 ? 14.854 -9.994 8.600 1.00 58.41 72 ARG A C 1
ATOM 549 O O . ARG A 1 72 ? 13.856 -10.002 7.892 1.00 58.41 72 ARG A O 1
ATOM 556 N N . ALA A 1 73 ? 15.563 -11.078 8.916 1.00 57.12 73 ALA A N 1
ATOM 557 C CA . ALA A 1 73 ? 15.060 -12.459 8.987 1.00 57.12 73 ALA A CA 1
ATOM 558 C C . ALA A 1 73 ? 16.239 -13.413 9.250 1.00 57.12 73 ALA A C 1
ATOM 560 O O . ALA A 1 73 ? 17.158 -13.468 8.436 1.00 57.12 73 ALA A O 1
ATOM 561 N N . LEU A 1 74 ? 16.215 -14.167 10.355 1.00 59.06 74 LEU A N 1
ATOM 562 C CA . LEU A 1 74 ? 17.116 -15.313 10.586 1.00 59.06 74 LEU A CA 1
ATOM 563 C C . LEU A 1 74 ? 16.422 -16.504 11.284 1.00 59.06 74 LEU A C 1
ATOM 565 O O . LEU A 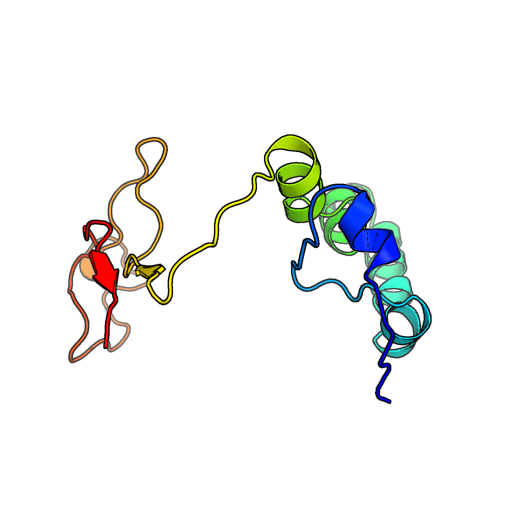1 74 ? 17.051 -17.544 11.462 1.00 59.06 74 LEU A O 1
ATOM 569 N N . GLU A 1 75 ? 15.138 -16.395 11.645 1.00 63.59 75 GLU A N 1
ATOM 570 C CA . GLU A 1 75 ? 14.408 -17.407 12.422 1.00 63.59 75 GLU A CA 1
ATOM 571 C C . GLU A 1 75 ? 13.052 -17.736 11.774 1.00 63.59 75 GLU A C 1
ATOM 573 O O . GLU A 1 75 ? 12.482 -16.912 11.060 1.00 63.59 75 GLU A O 1
ATOM 578 N N . LEU A 1 76 ? 12.536 -18.951 12.008 1.00 78.19 76 LEU A N 1
ATOM 579 C CA . LEU A 1 76 ? 11.203 -19.398 11.567 1.00 78.19 76 LEU A CA 1
ATOM 580 C C . LEU A 1 76 ? 10.088 -18.818 12.465 1.00 78.19 76 LEU A C 1
ATOM 582 O O . LEU A 1 76 ? 9.237 -19.553 12.965 1.00 78.19 76 LEU A O 1
ATOM 586 N N . SER A 1 77 ? 10.116 -17.507 12.690 1.00 78.94 77 SER A N 1
ATOM 587 C CA . SER A 1 77 ? 9.092 -16.740 13.400 1.00 78.94 77 SER A CA 1
ATOM 588 C C . SER A 1 77 ? 8.765 -15.457 12.636 1.00 78.94 77 SER A C 1
ATOM 590 O O . SER A 1 77 ? 9.516 -15.033 11.752 1.00 78.94 77 SER A O 1
ATOM 592 N N . ALA A 1 78 ? 7.614 -14.859 12.934 1.00 86.06 78 ALA A N 1
ATOM 593 C CA . ALA A 1 78 ? 7.217 -13.575 12.370 1.00 86.06 78 ALA A CA 1
ATOM 594 C C . ALA A 1 78 ? 6.404 -12.772 13.383 1.00 86.06 78 ALA A C 1
ATOM 596 O O . ALA A 1 78 ? 5.518 -13.324 14.025 1.00 86.06 78 ALA A O 1
ATOM 597 N N . ASP A 1 79 ? 6.649 -11.470 13.469 1.00 90.62 79 ASP A N 1
ATOM 598 C CA . ASP A 1 79 ? 5.759 -10.566 14.191 1.00 90.62 79 ASP A CA 1
ATOM 599 C C . ASP A 1 79 ? 4.541 -10.255 13.312 1.00 90.62 79 ASP A C 1
ATOM 601 O O . ASP A 1 79 ? 4.675 -9.926 12.128 1.00 90.62 79 ASP A O 1
ATOM 605 N N . ALA A 1 80 ? 3.343 -10.362 13.881 1.00 93.50 80 ALA A N 1
ATOM 606 C CA . ALA A 1 80 ? 2.089 -10.038 13.215 1.00 93.50 80 ALA A CA 1
ATOM 607 C C . ALA A 1 80 ? 1.225 -9.133 14.099 1.00 93.50 80 ALA A C 1
ATOM 609 O O . ALA A 1 80 ? 1.123 -9.335 15.302 1.00 93.50 80 ALA A O 1
ATOM 610 N N . ILE A 1 81 ? 0.569 -8.155 13.483 1.00 96.44 81 ILE A N 1
ATOM 611 C CA . ILE A 1 81 ? -0.425 -7.280 14.111 1.00 96.44 81 ILE A CA 1
ATOM 612 C C . ILE A 1 81 ? -1.720 -7.356 13.298 1.00 96.44 81 ILE A C 1
ATOM 614 O O . ILE A 1 81 ? -1.680 -7.460 12.067 1.00 96.44 81 ILE A O 1
ATOM 618 N N . ASN A 1 82 ? -2.876 -7.333 13.965 1.00 96.69 82 ASN A N 1
ATOM 619 C CA . ASN A 1 82 ? -4.182 -7.466 13.319 1.00 96.69 82 ASN A CA 1
ATOM 620 C C . ASN A 1 82 ? -5.013 -6.191 13.479 1.00 96.69 82 ASN A C 1
ATOM 622 O O . ASN A 1 82 ? -5.756 -6.037 14.442 1.00 96.69 82 ASN A O 1
ATOM 626 N N . GLY A 1 83 ? -4.942 -5.304 12.491 1.00 95.88 83 GLY A N 1
ATOM 627 C CA . GLY A 1 83 ? -5.776 -4.110 12.448 1.00 95.88 83 GLY A CA 1
ATOM 628 C C . GLY A 1 83 ? -5.221 -3.036 11.517 1.00 95.88 83 GLY A C 1
ATOM 629 O O . GLY A 1 83 ? -4.104 -3.163 11.010 1.00 95.88 83 GLY A O 1
ATOM 630 N N . PRO A 1 84 ? -5.992 -1.969 11.254 1.00 96.94 84 PRO A N 1
ATOM 631 C CA . PRO A 1 84 ? -5.450 -0.734 10.695 1.00 96.94 84 PRO A CA 1
ATOM 632 C C . PRO A 1 84 ? -4.366 -0.143 11.609 1.00 96.94 84 PRO A C 1
ATOM 634 O O . PRO A 1 84 ? -4.423 -0.319 12.821 1.00 96.94 84 PRO A O 1
ATOM 637 N N . THR A 1 85 ? -3.392 0.565 11.032 1.00 95.31 85 THR A N 1
ATOM 638 C CA . THR A 1 85 ? -2.288 1.157 11.807 1.00 95.31 85 THR A CA 1
ATOM 639 C C . THR A 1 85 ? -2.785 2.209 12.807 1.00 95.31 85 THR A C 1
ATOM 641 O O . THR A 1 85 ? -3.615 3.055 12.466 1.00 95.31 85 THR A O 1
ATOM 644 N N . THR A 1 86 ? -2.249 2.159 14.027 1.00 95.56 86 THR A N 1
ATOM 645 C CA . THR A 1 86 ? -2.390 3.179 15.083 1.00 95.56 86 THR A CA 1
ATOM 646 C C . THR A 1 86 ? -1.114 4.017 15.250 1.00 95.56 86 THR A C 1
ATOM 648 O O . THR A 1 86 ? -1.031 4.893 16.113 1.00 95.56 86 THR A O 1
ATOM 651 N N . GLU A 1 87 ? -0.106 3.781 14.403 1.00 93.81 87 GLU A N 1
ATOM 652 C CA . GLU A 1 87 ? 1.169 4.496 14.432 1.00 93.81 87 GLU A CA 1
ATOM 653 C C . GLU A 1 87 ? 0.982 5.990 14.135 1.00 93.81 87 GLU A C 1
ATOM 655 O O . GLU A 1 87 ? -0.007 6.419 13.530 1.00 93.81 87 GLU A O 1
ATOM 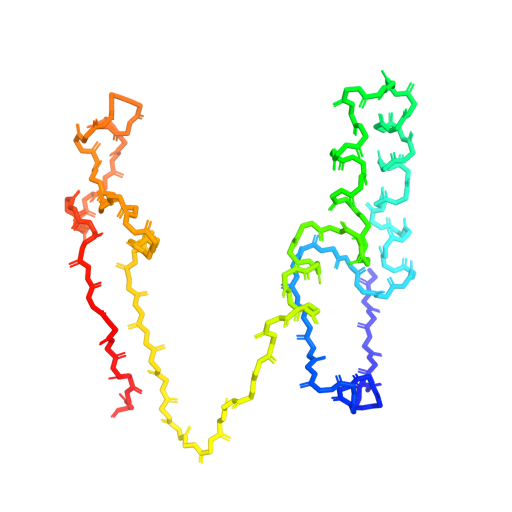660 N N . ASP A 1 88 ? 1.947 6.795 14.582 1.00 93.44 88 ASP A N 1
ATOM 661 C CA . ASP A 1 88 ? 1.930 8.258 14.474 1.00 93.44 88 ASP A CA 1
ATOM 662 C C . ASP A 1 88 ? 0.681 8.918 15.101 1.00 93.44 88 ASP A C 1
ATOM 664 O O . ASP A 1 88 ? 0.260 10.006 14.705 1.00 93.44 88 ASP A O 1
ATOM 668 N N . GLY A 1 89 ? 0.089 8.268 16.112 1.00 93.50 89 GLY A N 1
ATOM 669 C CA . GLY A 1 89 ? -1.071 8.779 16.848 1.00 93.50 89 GLY A CA 1
ATOM 670 C C . GLY A 1 89 ? -2.400 8.640 16.100 1.00 93.50 89 GLY A C 1
ATOM 671 O O . GLY A 1 89 ? -3.365 9.329 16.440 1.00 93.50 89 GLY A O 1
ATOM 672 N N . GLN A 1 90 ? -2.465 7.778 15.081 1.00 95.94 90 GLN A N 1
ATOM 673 C CA . GLN A 1 90 ? -3.718 7.453 14.403 1.00 95.94 90 GLN A CA 1
ATOM 674 C C . GLN A 1 90 ? -4.666 6.708 15.360 1.00 95.94 90 GLN A C 1
ATOM 676 O O . GLN A 1 90 ? -4.238 5.796 16.066 1.00 95.94 90 GLN A O 1
ATOM 681 N N . PRO A 1 91 ? -5.961 7.072 15.415 1.00 96.06 91 PRO A N 1
ATOM 682 C CA . PRO A 1 91 ? -6.900 6.410 16.309 1.00 96.06 91 PRO A CA 1
ATOM 683 C C . PRO A 1 91 ? -7.167 4.976 15.850 1.00 96.06 91 PRO A C 1
ATOM 685 O O . PRO A 1 91 ? -7.324 4.720 14.653 1.00 96.06 91 PRO A O 1
ATOM 688 N N . ALA A 1 92 ? -7.316 4.069 16.815 1.00 97.31 92 ALA A N 1
ATOM 689 C CA . ALA A 1 92 ? -7.778 2.713 16.558 1.00 97.31 92 ALA A CA 1
ATOM 690 C C . ALA A 1 92 ? -9.081 2.724 15.750 1.00 97.31 92 ALA A C 1
ATOM 692 O O . ALA A 1 92 ? -10.033 3.461 16.044 1.00 97.31 92 ALA A O 1
ATOM 693 N N . PHE A 1 93 ? -9.131 1.893 14.713 1.00 97.56 93 PHE A N 1
ATOM 694 C CA . PHE A 1 93 ? -10.335 1.758 13.910 1.00 97.56 93 PHE A CA 1
ATOM 695 C C . PHE A 1 93 ? -11.426 1.058 14.721 1.00 97.56 93 PHE A C 1
ATOM 697 O O . PHE A 1 93 ? -11.205 -0.021 15.266 1.00 97.56 93 PHE A O 1
ATOM 704 N N . SER A 1 94 ? -12.623 1.644 14.734 1.00 97.50 94 SER A N 1
ATOM 705 C CA . SER A 1 94 ? -13.828 1.041 15.300 1.00 97.50 94 SER A CA 1
ATOM 706 C C . SER A 1 94 ? -14.967 1.099 14.289 1.00 97.50 94 SER A C 1
ATOM 708 O O . SER A 1 94 ? -15.203 2.144 13.671 1.00 97.50 94 SER A O 1
ATOM 710 N N . TRP A 1 95 ? -15.695 -0.009 14.130 1.00 97.62 95 TRP A N 1
ATOM 711 C CA . TRP A 1 95 ? -16.829 -0.084 13.205 1.00 97.62 95 TRP A CA 1
ATOM 712 C C . TRP A 1 95 ? -17.908 0.944 13.553 1.00 97.62 95 TRP A C 1
ATOM 714 O O . TRP A 1 95 ? -18.428 1.622 12.661 1.00 97.62 95 TRP A O 1
ATOM 724 N N . ALA A 1 96 ? -18.206 1.117 14.842 1.00 96.00 96 ALA A N 1
ATOM 725 C CA . ALA A 1 96 ? -19.183 2.085 15.327 1.00 96.00 96 ALA A CA 1
ATOM 726 C C . ALA A 1 96 ? -18.753 3.559 15.187 1.00 96.00 96 ALA A C 1
ATOM 728 O O . ALA A 1 96 ? -19.622 4.434 15.150 1.00 96.00 96 ALA A O 1
ATOM 729 N N . ALA A 1 97 ? -17.452 3.860 15.081 1.00 94.81 97 ALA A N 1
ATOM 730 C CA . ALA A 1 97 ? -16.945 5.237 15.136 1.00 94.81 97 ALA A CA 1
ATOM 731 C C . ALA A 1 97 ? -17.336 6.107 13.929 1.00 94.81 97 ALA A C 1
ATOM 733 O O . ALA A 1 97 ? -17.330 7.334 14.030 1.00 94.81 97 ALA A O 1
ATOM 734 N N . HIS A 1 98 ? -17.697 5.505 12.789 1.00 93.88 98 HIS A N 1
ATOM 735 C CA . HIS A 1 98 ? -18.119 6.254 11.606 1.00 93.88 98 HIS A CA 1
ATOM 736 C C . HIS A 1 98 ? -19.402 5.668 10.982 1.00 93.88 98 HIS A C 1
ATOM 738 O O . HIS A 1 98 ? -19.439 4.474 10.672 1.00 93.88 98 HIS A O 1
ATOM 744 N N . PRO A 1 99 ? -20.435 6.484 10.670 1.00 95.19 99 PRO A N 1
ATOM 745 C CA . PRO A 1 99 ? -21.716 6.003 10.128 1.00 95.19 99 PRO A CA 1
ATOM 746 C C . PRO A 1 99 ? -21.609 5.184 8.835 1.00 95.19 99 PRO A C 1
ATOM 748 O O . PRO A 1 99 ? -22.461 4.349 8.544 1.00 95.19 99 PRO A O 1
ATOM 751 N N . ARG A 1 100 ? -20.553 5.425 8.048 1.00 95.56 100 ARG A N 1
ATOM 752 C CA . ARG A 1 100 ? -20.236 4.642 6.841 1.00 95.56 100 ARG A CA 1
ATOM 753 C C . ARG A 1 100 ? -19.981 3.162 7.146 1.00 95.56 100 ARG A C 1
ATOM 755 O O . ARG A 1 100 ? -20.267 2.330 6.293 1.00 95.56 100 ARG A O 1
ATOM 762 N N . PHE A 1 101 ? -19.423 2.853 8.314 1.00 96.38 101 PHE A N 1
ATOM 763 C CA . PHE A 1 101 ? -18.956 1.514 8.668 1.00 96.38 101 PHE A CA 1
ATOM 764 C C . PHE A 1 101 ? -19.830 0.833 9.723 1.00 96.38 101 PHE A C 1
ATOM 766 O O . PHE A 1 101 ? -19.916 -0.389 9.713 1.00 96.38 101 PHE A O 1
ATOM 773 N N . SER A 1 102 ? -20.579 1.589 10.532 1.00 96.06 102 SER A N 1
ATOM 774 C CA . SER A 1 102 ? -21.389 1.042 11.636 1.00 96.06 102 SER A CA 1
ATOM 775 C C . SER A 1 102 ? -22.494 0.068 11.214 1.00 96.06 102 SER A C 1
ATOM 777 O O . SER A 1 102 ? -23.045 -0.650 12.044 1.00 96.06 102 SER A O 1
ATOM 779 N N . ARG A 1 103 ? -22.836 0.033 9.921 1.00 95.31 103 ARG A N 1
ATOM 780 C CA . ARG A 1 103 ? -23.831 -0.885 9.341 1.00 95.31 103 ARG A CA 1
ATOM 781 C C . ARG A 1 103 ? -23.223 -1.997 8.487 1.00 95.31 103 ARG A C 1
ATOM 783 O O . ARG A 1 103 ? -23.970 -2.807 7.942 1.00 95.31 103 ARG A O 1
ATOM 790 N N . VAL A 1 104 ? -21.903 -2.025 8.318 1.00 97.19 104 VAL A N 1
ATOM 791 C CA . VAL A 1 104 ? -21.222 -3.090 7.574 1.00 97.19 104 VAL A CA 1
ATOM 792 C C . VAL A 1 104 ? -21.219 -4.342 8.450 1.00 97.19 104 VAL A C 1
ATOM 794 O O . VAL A 1 104 ? -20.762 -4.241 9.578 1.00 97.19 104 VAL A O 1
ATOM 797 N N . PRO A 1 105 ? -21.714 -5.509 8.006 1.00 97.00 105 PRO A N 1
ATOM 798 C CA . PRO A 1 105 ? -21.665 -6.726 8.817 1.00 97.00 105 PRO A CA 1
ATOM 799 C C . PRO A 1 105 ? -20.224 -7.179 9.103 1.00 97.00 105 PRO A C 1
ATOM 801 O O . PRO A 1 105 ? -19.436 -7.333 8.175 1.00 97.00 105 PRO A O 1
ATOM 804 N N . HIS A 1 106 ? -19.906 -7.442 10.373 1.00 96.19 106 HIS A N 1
ATOM 805 C CA . HIS A 1 106 ? -18.559 -7.818 10.839 1.00 96.19 106 HIS A CA 1
ATOM 806 C C . HIS A 1 106 ? -18.606 -8.861 11.975 1.00 96.19 106 HIS A C 1
ATOM 808 O O . HIS A 1 106 ? -17.810 -8.845 12.910 1.00 96.19 106 HIS A O 1
ATOM 814 N N . ARG A 1 107 ? -19.574 -9.789 11.933 1.00 97.06 107 ARG A N 1
ATOM 815 C CA . ARG A 1 107 ? -19.713 -10.840 12.958 1.00 97.06 107 ARG A CA 1
ATOM 816 C C . ARG A 1 107 ? -18.413 -11.647 13.081 1.00 97.06 107 ARG A C 1
ATOM 818 O O . ARG A 1 107 ? -17.948 -12.206 12.095 1.00 97.06 107 ARG A O 1
ATOM 825 N N . GLY A 1 108 ? -17.905 -11.770 14.306 1.00 97.19 108 GLY A N 1
ATOM 826 C CA . GLY A 1 108 ? -16.685 -12.523 14.613 1.00 97.19 108 GLY A CA 1
ATOM 827 C C . GLY A 1 108 ? -15.394 -11.713 14.481 1.00 97.19 108 GLY A C 1
ATOM 828 O O . GLY A 1 108 ? -14.338 -12.227 14.827 1.00 97.19 108 GLY A O 1
ATOM 829 N N . MET A 1 109 ? -15.471 -10.461 14.021 1.00 97.81 109 MET A N 1
ATOM 830 C CA . MET A 1 109 ? -14.367 -9.504 14.087 1.00 97.81 109 MET A CA 1
ATOM 831 C C . MET A 1 109 ? -14.418 -8.725 15.406 1.00 97.81 109 MET A C 1
ATOM 833 O O . MET A 1 109 ? -15.465 -8.657 16.054 1.00 97.81 109 MET A O 1
ATOM 837 N N . LEU A 1 110 ? -13.294 -8.117 15.786 1.00 97.19 110 LEU A N 1
ATOM 838 C CA . LEU A 1 110 ? -13.264 -7.137 16.869 1.00 97.19 110 LEU A CA 1
ATOM 839 C C . LEU A 1 110 ? -14.122 -5.916 16.504 1.00 97.19 110 LEU A C 1
ATOM 841 O O . LEU A 1 110 ? -14.188 -5.520 15.338 1.00 97.19 110 LEU A O 1
ATOM 845 N N . GLU A 1 111 ? -14.752 -5.305 17.509 1.00 97.19 111 GLU A N 1
ATOM 846 C CA . GLU A 1 111 ? -15.469 -4.033 17.333 1.00 97.19 111 GLU A CA 1
ATOM 847 C C . GLU A 1 111 ? -14.489 -2.870 17.112 1.00 97.19 111 GLU A C 1
ATOM 849 O O . GLU A 1 111 ? -14.725 -2.000 16.273 1.00 97.19 111 GLU A O 1
ATOM 854 N N . THR A 1 112 ? -13.371 -2.893 17.843 1.00 97.81 112 THR A N 1
ATOM 855 C CA . THR A 1 112 ? -12.272 -1.927 17.759 1.00 97.81 112 THR A CA 1
ATOM 856 C C . THR A 1 112 ? -10.954 -2.681 17.622 1.00 97.81 112 THR A C 1
ATOM 858 O O . THR A 1 112 ? -10.696 -3.613 18.383 1.00 97.81 112 THR A O 1
ATOM 861 N N . PHE A 1 113 ? -10.133 -2.281 16.655 1.00 97.69 113 PHE A N 1
ATOM 862 C CA . PHE A 1 113 ? -8.826 -2.868 16.374 1.00 97.69 113 PHE A CA 1
ATOM 863 C C . PHE A 1 113 ? -7.733 -2.003 16.999 1.00 97.69 113 PHE A C 1
ATOM 865 O O . PHE A 1 113 ? -7.221 -1.087 16.361 1.00 97.69 113 PHE A O 1
ATOM 872 N N . ASP A 1 114 ? -7.428 -2.297 18.260 1.00 96.69 114 ASP A N 1
ATOM 873 C CA . ASP A 1 114 ? -6.346 -1.687 19.043 1.00 96.69 114 ASP A CA 1
ATOM 874 C C . ASP A 1 114 ? -5.453 -2.811 19.589 1.00 96.69 114 ASP A C 1
ATOM 876 O O . ASP A 1 114 ? -5.435 -3.109 20.782 1.00 96.69 114 ASP A O 1
ATOM 880 N N . THR A 1 115 ? -4.866 -3.576 18.666 1.00 96.06 115 THR A N 1
ATOM 881 C CA . THR A 1 115 ? -4.069 -4.771 18.974 1.00 96.06 115 THR A CA 1
ATOM 882 C C . THR A 1 115 ? -2.584 -4.447 18.968 1.00 96.06 115 THR A C 1
ATOM 884 O O . THR A 1 115 ? -2.152 -3.578 18.216 1.00 96.06 115 THR A O 1
ATOM 887 N N . GLU A 1 116 ? -1.797 -5.230 19.694 1.00 95.31 116 GLU A N 1
ATOM 888 C CA . GLU A 1 116 ? -0.337 -5.136 19.695 1.00 95.31 116 GLU A CA 1
ATOM 889 C C . GLU A 1 116 ? 0.306 -6.112 18.695 1.00 95.31 116 GLU A C 1
ATOM 891 O O . GLU A 1 116 ? -0.360 -6.986 18.134 1.00 95.31 116 GLU A O 1
ATOM 896 N N . TRP A 1 117 ? 1.614 -5.963 18.475 1.00 95.50 117 TRP A N 1
ATOM 897 C CA . TRP A 1 117 ? 2.410 -6.955 17.751 1.00 95.50 117 TRP A CA 1
ATOM 898 C C . TRP A 1 117 ? 2.517 -8.256 18.550 1.00 95.50 117 TRP A C 1
ATOM 900 O O . TRP A 1 117 ? 2.876 -8.251 19.727 1.00 95.50 117 TRP A O 1
ATOM 910 N N . GLU A 1 118 ? 2.264 -9.376 17.883 1.00 94.31 118 GLU A N 1
ATOM 911 C CA . GLU A 1 118 ? 2.382 -10.718 18.440 1.00 94.31 118 GLU A CA 1
ATOM 912 C C . GLU A 1 118 ? 3.370 -11.550 17.628 1.00 94.31 118 GLU A C 1
ATOM 914 O O . GLU A 1 118 ? 3.239 -11.682 16.408 1.00 94.31 118 GLU A O 1
ATOM 919 N N . GLU A 1 119 ? 4.322 -12.179 18.313 1.00 91.88 119 GLU A N 1
ATOM 920 C CA . GLU A 1 119 ? 5.215 -13.137 17.677 1.00 91.88 119 GLU A CA 1
ATOM 921 C C . GLU A 1 119 ? 4.465 -14.441 17.365 1.00 91.88 119 GLU A C 1
ATOM 923 O O . GLU A 1 119 ? 3.932 -15.116 18.247 1.00 91.88 119 GLU A O 1
ATOM 928 N N . GLN A 1 120 ? 4.464 -14.819 16.092 1.00 90.56 120 GLN A N 1
ATOM 929 C CA . GLN A 1 120 ? 3.876 -16.047 15.580 1.00 90.56 120 GLN A CA 1
ATOM 930 C C . GLN A 1 120 ? 4.958 -17.117 15.431 1.00 90.56 120 GLN A C 1
ATOM 932 O O . GLN A 1 120 ? 5.995 -16.900 14.792 1.00 90.56 120 GLN A O 1
ATOM 937 N N . ARG A 1 121 ? 4.693 -18.298 15.993 1.00 86.81 121 ARG A N 1
ATOM 938 C CA . ARG A 1 121 ? 5.534 -19.498 15.892 1.00 86.81 121 ARG A CA 1
ATOM 939 C C . ARG A 1 121 ? 4.639 -20.744 15.745 1.00 86.81 121 ARG A C 1
ATOM 941 O O . ARG A 1 121 ? 3.483 -20.677 16.165 1.00 86.81 121 ARG A O 1
ATOM 948 N N . PRO A 1 122 ? 5.135 -21.833 15.125 1.00 81.44 122 PRO A N 1
ATOM 949 C CA . PRO A 1 122 ? 4.392 -23.090 14.980 1.00 81.44 122 PRO A CA 1
ATOM 950 C C . PRO A 1 122 ? 3.950 -23.728 16.301 1.00 81.44 122 PRO A C 1
ATOM 952 O O . PRO A 1 122 ? 4.685 -23.584 17.306 1.00 81.44 122 PRO A O 1
#

Foldseek 3Di:
DDDDDDCVVVCVLPDDDDDPADPDPVCNVVVCLVVVLVVQVVVDDVSPLVSLCNDCCRNPRNVVCVVDDDDDDDDQKDKDFDADDCPPNNDWDAQCPDPVRVPPDDPPDDRTRPTDIDMDDD

Sequence (122 aa):
MSVIADATSDLEWGHWPSYNVPFFPEVYEATGYRRHAAALAAKGPDYAAAAAGLSYQLAPRAKIFRRDAGGRALELSADAINGPTTEDGQPAFSWAAHPRFSRVPHRGMLETFDTEWEEQRP

Radius of gyration: 19.42 Å; chains: 1; bounding box: 46×42×41 Å

pLDDT: mean 92.1, std 8.48, range [57.12, 97.81]

InterPro domains:
  IPR007000 Phospholipase B-like [PF04916] (4-70)
  IPR007000 Phospholipase B-like [PTHR12370] (3-70)

Secondary structure (DSSP, 8-state):
-------HHHHTTS----SSS-SSHHHHHHHTHHHHHHHHHTT-GGGHHHHHTT-TTTSHHHHHHHHH------SS-EEE--SS--GGGPPPEEGGGSTTTTTS--TTS-SEE-PPPEEE--

Organism: NCBI:txid47790